Protein AF-A0A1F8X9F4-F1 (afdb_monomer_lite)

pLDDT: mean 73.17, std 15.0, range [42.0, 94.88]

Foldseek 3Di:
DDPVVLVVVLVPPPPDDDPCVVVNVVVLVVDVVSVVVSVVVVVVVVVVVPPDDDDDPPCPVVVVVVVVVVPCPPPPPPCPVVVVVPDDPVVVVVVVVVVVVVVVVVVVVVVVVVVVVVVVVVVVVVVCVVPVVPVVPPDDDDPPDPVNVVVVVVVVVPPD

Secondary structure (DSSP, 8-state):
--HHHHHHHHHT-SSSPPTTHHHHHHHHHH-HHHHHHHHHHHHHHHHHHHSPPPPPPTTHHHHHHHHHHHH-------THHHHHHTS-HHHHHHHHHHHHHHHHHHHHHHHHHHHHHHHHHHHHHHHHTTTGGGTT----PPTT-HHHHHHHHHHHTT--

Radius of gyration: 33.99 Å; chains: 1; bounding box: 53×86×62 Å

Sequence (160 aa):
MDCKRAKALIDEVSGHPVEEAGALEEHLGSCEGCARESKELHEMRAALKSALRYEAPAGFSSRVMEKVRLEKKPFREPGLFRWLWSMPAHLKVAEAAAAVLVVAIGVYSAGFLTDSLQDSANEQAEAGYIEIASLEEIETVPPGSLGDVYLSVKENGNEQ

Structure (mmCIF, N/CA/C/O backbone):
data_AF-A0A1F8X9F4-F1
#
_entry.id   AF-A0A1F8X9F4-F1
#
loop_
_atom_site.group_PDB
_atom_site.id
_atom_site.type_symbol
_atom_site.label_atom_id
_atom_site.label_alt_id
_atom_site.label_comp_id
_atom_site.label_asym_id
_atom_site.label_entity_id
_atom_site.label_seq_id
_atom_site.pdbx_PDB_ins_code
_atom_site.Cartn_x
_atom_site.Cartn_y
_atom_site.Cartn_z
_atom_site.occupancy
_atom_site.B_iso_or_equiv
_atom_site.auth_seq_id
_atom_site.auth_comp_id
_atom_site.auth_asym_id
_atom_site.auth_atom_id
_atom_site.pdbx_PDB_model_num
ATOM 1 N N . MET A 1 1 ? -2.758 4.622 19.854 1.00 81.31 1 MET A N 1
ATOM 2 C CA . MET A 1 1 ? -3.321 4.819 18.500 1.00 81.31 1 MET A CA 1
ATOM 3 C C . MET A 1 1 ? -4.581 5.672 18.595 1.00 81.31 1 MET A C 1
ATOM 5 O O . MET A 1 1 ? -5.287 5.555 19.589 1.00 81.31 1 MET A O 1
ATOM 9 N N . ASP A 1 2 ? -4.856 6.521 17.606 1.00 90.38 2 ASP A N 1
ATOM 10 C CA . ASP A 1 2 ? -6.106 7.277 17.484 1.00 90.38 2 ASP A CA 1
ATOM 11 C C . ASP A 1 2 ? -7.169 6.508 16.672 1.00 90.38 2 ASP A C 1
ATOM 13 O O . ASP A 1 2 ? -6.856 5.651 15.845 1.00 90.38 2 ASP A O 1
ATOM 17 N N . CYS A 1 3 ? -8.449 6.833 16.869 1.00 90.38 3 CYS A N 1
ATOM 18 C CA . CYS A 1 3 ? -9.551 6.090 16.247 1.00 90.38 3 CYS A CA 1
ATOM 19 C C . CYS A 1 3 ? -9.519 6.116 14.708 1.00 90.38 3 CYS A C 1
ATOM 21 O O . CYS A 1 3 ? -9.975 5.172 14.065 1.00 90.38 3 CYS A O 1
ATOM 23 N N . LYS A 1 4 ? -8.980 7.179 14.091 1.00 89.62 4 LYS A N 1
ATOM 24 C CA . LYS A 1 4 ? -8.888 7.272 12.625 1.00 89.62 4 LYS A CA 1
ATOM 25 C C . LYS A 1 4 ? -7.916 6.237 12.069 1.00 89.62 4 LYS A C 1
ATOM 27 O O . LYS A 1 4 ? -8.253 5.545 11.109 1.00 89.62 4 LYS A O 1
ATOM 32 N N . ARG A 1 5 ? -6.738 6.100 12.687 1.00 88.56 5 ARG A N 1
ATOM 33 C CA . ARG A 1 5 ? -5.756 5.081 12.308 1.00 88.56 5 ARG A CA 1
ATOM 34 C C . ARG A 1 5 ? -6.287 3.675 12.569 1.00 88.56 5 ARG A C 1
ATOM 36 O O . ARG A 1 5 ? -6.126 2.814 11.709 1.00 88.56 5 ARG A O 1
ATOM 43 N N . ALA A 1 6 ? -6.986 3.479 13.688 1.00 87.38 6 ALA A N 1
ATOM 44 C CA . ALA A 1 6 ? -7.629 2.211 14.032 1.00 87.38 6 ALA A CA 1
ATOM 45 C C . ALA A 1 6 ? -8.585 1.742 12.936 1.00 87.38 6 ALA A C 1
ATOM 47 O O . ALA A 1 6 ? -8.486 0.619 12.450 1.00 87.38 6 ALA A O 1
ATOM 48 N N . LYS A 1 7 ? -9.479 2.639 12.515 1.00 87.19 7 LYS A N 1
ATOM 49 C CA . LYS A 1 7 ? -10.473 2.366 11.482 1.00 87.19 7 LYS A CA 1
ATOM 50 C C . LYS A 1 7 ? -9.834 2.072 10.128 1.00 87.19 7 LYS A C 1
ATOM 52 O O . LYS A 1 7 ? -10.213 1.102 9.485 1.00 87.19 7 LYS A O 1
ATOM 57 N N . ALA A 1 8 ? -8.816 2.843 9.742 1.00 87.38 8 ALA A N 1
ATOM 58 C CA . ALA A 1 8 ? -8.065 2.578 8.517 1.00 87.38 8 ALA A CA 1
ATOM 59 C C . ALA A 1 8 ? -7.462 1.166 8.516 1.00 87.38 8 ALA A C 1
ATOM 61 O O . ALA A 1 8 ? -7.586 0.452 7.528 1.00 87.38 8 ALA A O 1
ATOM 62 N N . LEU A 1 9 ? -6.872 0.738 9.637 1.00 86.19 9 LEU A N 1
ATOM 63 C CA . LEU A 1 9 ? -6.325 -0.612 9.759 1.00 86.19 9 LEU A CA 1
ATOM 64 C C . LEU A 1 9 ? -7.405 -1.694 9.692 1.00 86.19 9 LEU A C 1
ATOM 66 O O . LEU A 1 9 ? -7.162 -2.727 9.080 1.00 86.19 9 LEU A O 1
ATOM 70 N N . ILE A 1 10 ? -8.576 -1.467 10.293 1.00 84.94 10 ILE A N 1
ATOM 71 C CA . ILE A 1 10 ? -9.719 -2.393 10.265 1.00 84.94 10 ILE A CA 1
ATOM 72 C C . ILE A 1 10 ? -10.255 -2.570 8.831 1.00 84.94 10 ILE A C 1
ATOM 74 O O . ILE A 1 10 ? -10.483 -3.704 8.399 1.00 84.94 10 ILE A O 1
ATOM 78 N N . ASP A 1 11 ? -10.403 -1.473 8.084 1.00 82.12 11 ASP A N 1
ATOM 79 C CA . ASP A 1 11 ? -10.878 -1.479 6.694 1.00 82.12 11 ASP A CA 1
ATOM 80 C C . ASP A 1 11 ? -9.845 -2.094 5.736 1.00 82.12 11 ASP A C 1
ATOM 82 O O . ASP A 1 11 ? -10.192 -2.820 4.800 1.00 82.12 11 ASP A O 1
ATOM 86 N N . GLU A 1 12 ? -8.560 -1.844 5.990 1.00 76.81 12 GLU A N 1
ATOM 87 C CA . GLU A 1 12 ? -7.443 -2.314 5.173 1.00 76.81 12 GLU A CA 1
ATOM 88 C C . GLU A 1 12 ? -7.091 -3.788 5.410 1.00 76.81 12 GLU A C 1
ATOM 90 O O . GLU A 1 12 ? -6.241 -4.316 4.697 1.00 76.81 12 GLU A O 1
ATOM 95 N N . VAL A 1 13 ? -7.739 -4.510 6.343 1.00 62.00 13 VAL A N 1
ATOM 96 C CA . VAL A 1 13 ? -7.464 -5.944 6.562 1.00 62.00 13 VAL A CA 1
ATOM 97 C C . VAL A 1 13 ? -7.917 -6.769 5.353 1.00 62.00 13 VAL A C 1
ATOM 99 O O . VAL A 1 13 ? -8.918 -7.482 5.383 1.00 62.00 13 VAL A O 1
ATOM 102 N N . SER A 1 14 ? -7.139 -6.747 4.280 1.00 52.81 14 SER A N 1
ATOM 103 C CA . SER A 1 14 ? -7.163 -7.636 3.134 1.00 52.81 14 SER A CA 1
ATOM 104 C C . SER A 1 14 ? -6.184 -8.782 3.395 1.00 52.81 14 SER A C 1
ATOM 106 O O . SER A 1 14 ? -5.204 -8.957 2.686 1.00 52.81 14 SER A O 1
ATOM 108 N N . GLY A 1 15 ? -6.396 -9.546 4.470 1.00 56.50 15 GLY A N 1
ATOM 109 C CA . GLY A 1 15 ? -5.720 -10.832 4.697 1.00 56.50 15 GLY A CA 1
ATOM 110 C C . GLY A 1 15 ? -4.191 -10.821 4.864 1.00 56.50 15 GLY A C 1
ATOM 111 O O . GLY A 1 15 ? -3.607 -11.904 4.881 1.00 56.50 15 GLY A O 1
ATOM 112 N N . HIS A 1 16 ? -3.547 -9.661 5.003 1.00 57.00 16 HIS A N 1
ATOM 113 C CA . HIS A 1 16 ? -2.111 -9.551 5.267 1.00 57.00 16 HIS A CA 1
ATOM 114 C C . HIS A 1 16 ? -1.837 -9.239 6.746 1.00 57.00 16 HIS A C 1
ATOM 116 O O . HIS A 1 16 ? -2.664 -8.592 7.393 1.00 57.00 16 HIS A O 1
ATOM 122 N N . PRO A 1 17 ? -0.705 -9.713 7.300 1.00 61.72 17 PRO A N 1
ATOM 123 C CA . PRO A 1 17 ? -0.286 -9.341 8.644 1.00 61.72 17 PRO A CA 1
ATOM 124 C C . PRO A 1 17 ? -0.034 -7.833 8.698 1.00 61.72 17 PRO A C 1
ATOM 126 O O . PRO A 1 17 ? 0.735 -7.295 7.904 1.00 61.72 17 PRO A O 1
ATOM 129 N N . VAL A 1 18 ? -0.714 -7.163 9.623 1.00 72.75 18 VAL A N 1
ATOM 130 C CA . VAL A 1 18 ? -0.584 -5.725 9.856 1.00 72.75 18 VAL A CA 1
ATOM 131 C C . VAL A 1 18 ? 0.617 -5.502 10.774 1.00 72.75 18 VAL A C 1
ATOM 133 O O . VAL A 1 18 ? 0.668 -6.082 11.857 1.00 72.75 18 VAL A O 1
ATOM 136 N N . GLU A 1 19 ? 1.575 -4.666 10.367 1.00 76.19 19 GLU A N 1
ATOM 137 C CA . GLU A 1 19 ? 2.769 -4.352 11.176 1.00 76.19 19 GLU A CA 1
ATOM 138 C C . GLU A 1 19 ? 2.407 -3.755 12.551 1.00 76.19 19 GLU A C 1
ATOM 140 O O . GLU A 1 19 ? 3.097 -3.983 13.540 1.00 76.19 19 GLU A O 1
ATOM 145 N N . GLU A 1 20 ? 1.273 -3.057 12.632 1.00 80.94 20 GLU A N 1
ATOM 146 C CA . GLU A 1 20 ? 0.745 -2.400 13.836 1.00 80.94 20 GLU A CA 1
ATOM 147 C C . GLU A 1 20 ? -0.317 -3.236 14.587 1.00 80.94 20 GLU A C 1
ATOM 149 O O . GLU A 1 20 ? -1.088 -2.689 15.377 1.00 80.94 20 GLU A O 1
ATOM 154 N N . ALA A 1 21 ? -0.386 -4.558 14.372 1.00 81.38 21 ALA A N 1
ATOM 155 C CA . ALA A 1 21 ? -1.438 -5.410 14.948 1.00 81.38 21 ALA A CA 1
ATOM 156 C C . ALA A 1 21 ? -1.573 -5.288 16.480 1.00 81.38 21 ALA A C 1
ATOM 158 O O . ALA A 1 21 ? -2.686 -5.175 16.986 1.00 81.38 21 ALA A O 1
ATOM 159 N N . GLY A 1 22 ? -0.457 -5.234 17.216 1.00 84.75 22 GLY A N 1
ATOM 160 C CA . GLY A 1 22 ? -0.492 -5.108 18.680 1.00 84.75 22 GLY A CA 1
ATOM 161 C C . GLY A 1 22 ? -1.081 -3.776 19.163 1.00 84.75 22 GLY A C 1
ATOM 162 O O . GLY A 1 22 ? -1.884 -3.754 20.092 1.00 84.75 22 GLY A O 1
ATOM 163 N N . ALA A 1 23 ? -0.748 -2.669 18.492 1.00 86.19 23 ALA A N 1
ATOM 164 C CA . ALA A 1 23 ? -1.292 -1.349 18.821 1.00 86.19 23 ALA A CA 1
ATOM 165 C C . ALA A 1 23 ? -2.788 -1.238 18.479 1.00 86.19 23 ALA A C 1
ATOM 167 O O . ALA A 1 23 ? -3.534 -0.519 19.151 1.00 86.19 23 ALA A O 1
ATOM 168 N N . LEU A 1 24 ? -3.235 -1.957 17.442 1.00 87.56 24 LEU A N 1
ATOM 169 C CA . LEU A 1 24 ? -4.649 -2.096 17.113 1.00 87.56 24 LEU A CA 1
ATOM 170 C C . LEU A 1 24 ? -5.392 -2.890 18.192 1.00 87.56 24 LEU A C 1
ATOM 172 O O . LEU A 1 24 ? -6.410 -2.410 18.678 1.00 87.56 24 LEU A O 1
ATOM 176 N N . GLU A 1 25 ? -4.881 -4.048 18.612 1.00 87.56 25 GLU A N 1
ATOM 177 C CA . GLU A 1 25 ? -5.498 -4.865 19.669 1.00 87.56 25 GLU A CA 1
ATOM 178 C C . GLU A 1 25 ? -5.628 -4.106 20.997 1.00 87.56 25 GLU A C 1
ATOM 180 O O . GLU A 1 25 ? -6.696 -4.118 21.612 1.00 87.56 25 GLU A O 1
ATOM 185 N N . GLU A 1 26 ? -4.590 -3.371 21.399 1.00 91.50 26 GLU A N 1
ATOM 186 C CA . GLU A 1 26 ? -4.627 -2.513 22.588 1.00 91.50 26 GLU A CA 1
ATOM 187 C C . GLU A 1 26 ? -5.712 -1.426 22.481 1.00 91.50 26 GLU A C 1
ATOM 189 O O . GLU A 1 26 ? -6.463 -1.164 23.427 1.00 91.50 26 GLU A O 1
ATOM 194 N N . HIS A 1 27 ? -5.855 -0.810 21.305 1.00 91.81 27 HIS A N 1
ATOM 195 C CA . HIS A 1 27 ? -6.895 0.190 21.084 1.00 91.81 27 HIS A CA 1
ATOM 196 C C . HIS A 1 27 ? -8.304 -0.413 21.069 1.00 91.81 27 HIS A C 1
ATOM 198 O O . HIS A 1 27 ? -9.229 0.184 21.612 1.00 91.81 27 HIS A O 1
ATOM 204 N N . LEU A 1 28 ? -8.488 -1.605 20.496 1.00 91.12 28 LEU A N 1
ATOM 205 C CA . LEU A 1 28 ? -9.770 -2.315 20.542 1.00 91.12 28 LEU A CA 1
ATOM 206 C C . LEU A 1 28 ? -10.161 -2.680 21.983 1.00 91.12 28 LEU A C 1
ATOM 208 O O . LEU A 1 28 ? -11.345 -2.689 22.303 1.00 91.12 28 LEU A O 1
ATOM 212 N N . GLY A 1 29 ? -9.187 -2.926 22.864 1.00 90.50 29 GLY A N 1
ATOM 213 C CA . GLY A 1 29 ? -9.434 -3.140 24.292 1.00 90.50 29 GLY A CA 1
ATOM 214 C C . GLY A 1 29 ? -9.867 -1.883 25.057 1.00 90.50 29 GLY A C 1
ATOM 215 O O . GLY A 1 29 ? -10.526 -1.999 26.087 1.00 90.50 29 GLY A O 1
ATOM 216 N N . SER A 1 30 ? -9.523 -0.690 24.561 1.00 91.69 30 SER A N 1
ATOM 217 C CA . SER A 1 30 ? -9.817 0.595 25.218 1.00 91.69 30 SER A CA 1
ATOM 218 C C . SER A 1 30 ? -10.959 1.390 24.571 1.00 91.69 30 SER A C 1
ATOM 220 O O . SER A 1 30 ? -11.556 2.237 25.233 1.00 91.69 30 SER A O 1
ATOM 222 N N . CYS A 1 31 ? -11.300 1.125 23.305 1.00 94.88 31 CYS A N 1
ATOM 223 C CA . CYS A 1 31 ? -12.348 1.830 22.567 1.00 94.88 31 CYS A CA 1
ATOM 224 C C . CYS A 1 31 ? -13.460 0.881 22.093 1.00 94.88 31 CYS A C 1
ATOM 226 O O . CYS A 1 31 ? -13.319 0.175 21.091 1.00 94.88 31 CYS A O 1
ATOM 228 N N . GLU A 1 32 ? -14.623 0.941 22.749 1.00 91.56 32 GLU A N 1
ATOM 229 C CA . GLU A 1 32 ? -15.786 0.103 22.412 1.00 91.56 32 GLU A CA 1
ATOM 230 C C . GLU A 1 32 ? -16.321 0.332 20.987 1.00 91.56 32 GLU A C 1
ATOM 232 O O . GLU A 1 32 ? -16.793 -0.603 20.337 1.00 91.56 32 GLU A O 1
ATOM 237 N N . GLY A 1 33 ? -16.233 1.564 20.471 1.00 92.00 33 GLY A N 1
ATOM 238 C CA . GLY A 1 33 ? -16.696 1.901 19.122 1.00 92.00 33 GLY A CA 1
ATOM 239 C C . GLY A 1 33 ? -15.916 1.157 18.037 1.00 92.00 33 GLY A C 1
ATOM 240 O O . GLY A 1 33 ? -16.518 0.510 17.179 1.00 92.00 33 GLY A O 1
ATOM 241 N N . CYS A 1 34 ? -14.583 1.189 18.126 1.00 91.62 34 CYS A N 1
ATOM 242 C CA . CYS A 1 34 ? -13.703 0.473 17.202 1.00 91.62 34 CYS A CA 1
ATOM 243 C C . CYS A 1 34 ? -13.806 -1.050 17.392 1.00 91.62 34 CYS A C 1
ATOM 245 O O . CYS A 1 34 ? -13.787 -1.795 16.412 1.00 91.62 34 CYS A O 1
ATOM 247 N N . ALA A 1 35 ? -13.977 -1.521 18.635 1.00 91.00 35 ALA A N 1
ATOM 248 C CA . ALA A 1 35 ? -14.186 -2.938 18.939 1.00 91.00 35 ALA A CA 1
ATOM 249 C C . ALA A 1 35 ? -15.437 -3.503 18.255 1.00 91.00 35 ALA A C 1
ATOM 251 O O . ALA A 1 35 ? -15.390 -4.576 17.649 1.00 91.00 35 ALA A O 1
ATOM 252 N N . ARG A 1 36 ? -16.552 -2.766 18.314 1.00 93.00 36 ARG A N 1
ATOM 253 C CA . ARG A 1 36 ? -17.809 -3.167 17.677 1.00 93.00 36 ARG A CA 1
ATOM 254 C C . ARG A 1 36 ? -17.684 -3.234 16.156 1.00 93.00 36 ARG A C 1
ATOM 256 O O . ARG A 1 36 ? -18.100 -4.228 15.573 1.00 93.00 36 ARG A O 1
ATOM 263 N N . GLU A 1 37 ? -17.094 -2.213 15.538 1.00 90.12 37 GLU A N 1
ATOM 264 C CA . GLU A 1 37 ? -16.900 -2.152 14.081 1.00 90.12 37 GLU A CA 1
ATOM 265 C C . GLU A 1 37 ? -16.008 -3.299 13.577 1.00 90.12 37 GLU A C 1
ATOM 267 O O . GLU A 1 37 ? -16.363 -4.008 12.635 1.00 90.12 37 GLU A O 1
ATOM 272 N N . SER A 1 38 ? -14.896 -3.559 14.273 1.00 89.50 38 SER A N 1
ATOM 273 C CA . SER A 1 38 ? -14.016 -4.699 13.989 1.00 89.50 38 SER A CA 1
ATOM 274 C C . SER A 1 38 ? -14.761 -6.038 14.069 1.00 89.50 38 SER A C 1
ATOM 276 O O . SER A 1 38 ? -14.626 -6.896 13.191 1.00 89.50 38 SER A O 1
ATOM 278 N N . LYS A 1 39 ? -15.602 -6.213 15.097 1.00 90.69 39 LYS A N 1
ATOM 279 C CA . LYS A 1 39 ? -16.385 -7.436 15.294 1.00 90.69 39 LYS A CA 1
ATOM 280 C C . LYS A 1 39 ? -17.421 -7.648 14.190 1.00 90.69 39 LYS A C 1
ATOM 282 O O . LYS A 1 39 ? -17.501 -8.752 13.658 1.00 90.69 39 LYS A O 1
ATOM 287 N N . GLU A 1 40 ? -18.166 -6.610 13.819 1.00 90.88 40 GLU A N 1
ATOM 288 C CA . GLU A 1 40 ? -19.170 -6.668 12.749 1.00 90.88 40 GLU A CA 1
ATOM 289 C C . GLU A 1 40 ? -18.538 -7.089 11.413 1.00 90.88 40 GLU A C 1
ATOM 291 O O . GLU A 1 40 ? -19.000 -8.027 10.760 1.00 90.88 40 GLU A O 1
ATOM 296 N N . LEU A 1 41 ? -17.401 -6.485 11.054 1.00 88.62 41 LEU A N 1
ATOM 297 C CA . LEU A 1 41 ? -16.650 -6.871 9.859 1.00 88.62 41 LEU A CA 1
ATOM 298 C C . LEU A 1 41 ? -16.132 -8.312 9.932 1.00 88.62 41 LEU A C 1
ATOM 300 O O . LEU A 1 41 ? -16.129 -9.031 8.924 1.00 88.62 41 LEU A O 1
ATOM 304 N N . HIS A 1 42 ? -15.707 -8.766 11.113 1.00 87.00 42 HIS A N 1
ATOM 305 C CA . HIS A 1 42 ? -15.268 -10.144 11.304 1.00 87.00 42 HIS A CA 1
ATOM 306 C C . HIS A 1 42 ? -16.417 -11.146 11.127 1.00 87.00 42 HIS A C 1
ATOM 308 O O . HIS A 1 42 ? -16.239 -12.167 10.457 1.00 87.00 42 HIS A O 1
ATOM 314 N N . GLU A 1 43 ? -17.602 -10.836 11.653 1.00 89.25 43 GLU A N 1
ATOM 315 C CA . GLU A 1 43 ? -18.817 -11.642 11.498 1.00 89.25 43 GLU A CA 1
ATOM 316 C C . GLU A 1 43 ? -19.260 -11.718 10.030 1.00 89.25 43 GLU A C 1
ATOM 318 O O . GLU A 1 43 ? -19.496 -12.815 9.513 1.00 89.25 43 GLU A O 1
ATOM 323 N N . MET A 1 44 ? -19.268 -10.591 9.310 1.00 87.88 44 MET A N 1
ATOM 324 C CA . MET A 1 44 ? -19.550 -10.563 7.869 1.00 87.88 44 MET A CA 1
ATOM 325 C C . MET A 1 44 ? -18.556 -11.425 7.079 1.00 87.88 44 MET A C 1
ATOM 327 O O . MET A 1 44 ? -18.944 -12.228 6.225 1.00 87.88 44 MET A O 1
ATOM 331 N N . ARG A 1 45 ? -17.257 -11.312 7.383 1.00 85.50 45 ARG A N 1
ATOM 332 C CA . ARG A 1 45 ? -16.210 -12.130 6.754 1.00 85.50 45 ARG A CA 1
ATOM 333 C C . ARG A 1 45 ? -16.374 -13.616 7.074 1.00 85.50 45 ARG A C 1
ATOM 335 O O . ARG A 1 45 ? -16.122 -14.449 6.201 1.00 85.50 45 ARG A O 1
ATOM 342 N N . ALA A 1 46 ? -16.778 -13.963 8.293 1.00 85.19 46 ALA A N 1
ATOM 343 C CA . ALA A 1 46 ? -17.051 -15.342 8.683 1.00 85.19 46 ALA A CA 1
ATOM 344 C C . ALA A 1 46 ? -18.245 -15.920 7.907 1.00 85.19 46 ALA A C 1
ATOM 346 O O . ALA A 1 46 ? -18.138 -17.031 7.385 1.00 85.19 46 ALA A O 1
ATOM 347 N N . ALA A 1 47 ? -19.323 -15.145 7.744 1.00 86.56 47 ALA A N 1
ATOM 348 C CA . ALA A 1 47 ? -20.486 -15.522 6.939 1.00 86.56 47 ALA A CA 1
ATOM 349 C C . ALA A 1 47 ? -20.135 -15.722 5.451 1.00 86.56 47 ALA A C 1
ATOM 351 O O . ALA A 1 47 ? -20.596 -16.663 4.812 1.00 86.56 47 ALA A O 1
ATOM 352 N N . LEU A 1 48 ? -19.253 -14.886 4.897 1.00 85.06 48 LEU A N 1
ATOM 353 C CA . LEU A 1 48 ? -18.723 -15.073 3.541 1.00 85.06 48 LEU A CA 1
ATOM 354 C C . LEU A 1 48 ? -17.836 -16.321 3.432 1.00 85.06 48 LEU A C 1
ATOM 356 O O . LEU A 1 48 ? -17.861 -17.016 2.419 1.00 85.06 48 LEU A O 1
ATOM 360 N N . LYS A 1 49 ? -17.053 -16.638 4.470 1.00 82.31 49 LYS A N 1
ATOM 361 C CA . LYS A 1 49 ? -16.200 -17.837 4.501 1.00 82.31 49 LYS A CA 1
ATOM 362 C C . LYS A 1 49 ? -16.995 -19.139 4.571 1.00 82.31 49 LYS A C 1
ATOM 364 O O . LYS A 1 49 ? -16.480 -20.150 4.086 1.00 82.31 49 LYS A O 1
ATOM 369 N N . SER A 1 50 ? -18.170 -19.118 5.203 1.00 77.81 50 SER A N 1
ATOM 370 C CA . SER A 1 50 ? -19.084 -20.261 5.302 1.00 77.81 50 SER A CA 1
ATOM 371 C C . SER A 1 50 ? -19.980 -20.426 4.071 1.00 77.81 50 SER A C 1
ATOM 373 O O . SER A 1 50 ? -20.640 -21.457 3.941 1.00 77.81 50 SER A O 1
ATOM 375 N N . ALA A 1 51 ? -19.976 -19.459 3.147 1.00 79.81 51 ALA A N 1
ATOM 376 C CA . ALA A 1 51 ? -20.651 -19.587 1.863 1.00 79.81 51 ALA A CA 1
ATOM 377 C C . ALA A 1 51 ? -20.074 -20.749 1.032 1.00 79.81 51 ALA A C 1
ATOM 379 O O . ALA A 1 51 ? -18.904 -21.126 1.166 1.00 79.81 51 ALA A O 1
ATOM 380 N N . LEU A 1 52 ? -20.914 -21.314 0.156 1.00 73.38 52 LEU A N 1
ATOM 381 C CA . LEU A 1 52 ? -20.562 -22.447 -0.699 1.00 73.38 52 LEU A CA 1
ATOM 382 C C . LEU A 1 52 ? -19.294 -22.130 -1.506 1.00 73.38 52 LEU A C 1
ATOM 384 O O . LEU A 1 52 ? -19.278 -21.215 -2.332 1.00 73.38 52 LEU A O 1
ATOM 388 N N . ARG A 1 53 ? -18.226 -22.898 -1.280 1.00 76.62 53 ARG A N 1
ATOM 389 C CA . ARG A 1 53 ? -17.028 -22.826 -2.117 1.00 76.62 53 ARG A CA 1
ATOM 390 C C . ARG A 1 53 ? -17.253 -23.677 -3.354 1.00 76.62 53 ARG A C 1
ATOM 392 O O . ARG A 1 53 ? -17.553 -24.861 -3.243 1.00 76.62 53 ARG A O 1
ATOM 399 N N . TYR A 1 54 ? -17.091 -23.067 -4.518 1.00 81.00 54 TYR A N 1
ATOM 400 C CA . TYR A 1 54 ? -17.093 -23.786 -5.783 1.00 81.00 54 TYR A CA 1
ATOM 401 C C . TYR A 1 54 ? -15.679 -24.265 -6.094 1.00 81.00 54 TYR A C 1
ATOM 403 O O . TYR A 1 54 ? -14.724 -23.488 -6.015 1.00 81.00 54 TYR A O 1
ATOM 411 N N . GLU A 1 55 ? -15.552 -25.540 -6.455 1.00 82.38 55 GLU A N 1
ATOM 412 C CA . GLU A 1 55 ? -14.303 -26.082 -6.981 1.00 82.38 55 GLU A CA 1
ATOM 413 C C . GLU A 1 55 ? -13.944 -25.313 -8.260 1.00 82.38 55 GLU A C 1
ATOM 415 O O . GLU A 1 55 ? -14.771 -25.158 -9.167 1.00 82.38 55 GLU A O 1
ATOM 420 N N . ALA A 1 56 ? -12.715 -24.805 -8.344 1.00 85.00 56 ALA A N 1
ATOM 421 C CA . ALA A 1 56 ? -12.262 -24.164 -9.568 1.00 85.00 56 ALA A CA 1
ATOM 422 C C . ALA A 1 56 ? -12.204 -25.212 -10.698 1.00 85.00 56 ALA A C 1
ATOM 424 O O . ALA A 1 56 ? -11.707 -26.318 -10.474 1.00 85.00 56 ALA A O 1
ATOM 425 N N . PRO A 1 57 ? -12.652 -24.887 -11.927 1.00 87.62 57 PRO A N 1
ATOM 426 C CA . PRO A 1 57 ? -12.530 -25.804 -13.053 1.00 87.62 57 PRO A CA 1
ATOM 427 C C . PRO A 1 57 ? -11.077 -26.243 -13.264 1.00 87.62 57 PRO A C 1
ATOM 429 O O . PRO A 1 57 ? -10.149 -25.439 -13.112 1.00 87.62 57 PRO A O 1
ATOM 432 N N . ALA A 1 58 ? -10.876 -27.494 -13.684 1.00 89.00 58 ALA A N 1
ATOM 433 C CA . ALA A 1 58 ? -9.546 -28.025 -13.967 1.00 89.00 58 ALA A CA 1
ATOM 434 C C . ALA A 1 58 ? -8.752 -27.086 -14.903 1.00 89.00 58 ALA A C 1
ATOM 436 O O . ALA A 1 58 ? -9.275 -26.558 -15.890 1.00 89.00 58 ALA A O 1
ATOM 437 N N . GLY A 1 59 ? -7.489 -26.823 -14.557 1.00 89.38 59 GLY A N 1
ATOM 438 C CA . GLY A 1 59 ? -6.605 -25.939 -15.326 1.00 89.38 59 GLY A CA 1
ATOM 439 C C . GLY A 1 59 ? -6.942 -24.442 -15.256 1.00 89.38 59 GLY A C 1
ATOM 440 O O . GLY A 1 59 ? -6.382 -23.659 -16.023 1.00 89.38 59 GLY A O 1
ATOM 441 N N . PHE A 1 60 ? -7.846 -23.998 -14.372 1.00 90.62 60 PHE A N 1
ATOM 442 C CA . PHE A 1 60 ? -8.119 -22.569 -14.162 1.00 90.62 60 PHE A CA 1
ATOM 443 C C . PHE A 1 60 ? -6.857 -21.791 -13.766 1.00 90.62 60 PHE A C 1
ATOM 445 O O . PHE A 1 60 ? -6.517 -20.809 -14.423 1.00 90.62 60 PHE A O 1
ATOM 452 N N . SER A 1 61 ? -6.122 -22.266 -12.756 1.00 90.75 61 SER A N 1
ATOM 453 C CA . SER A 1 61 ? -4.884 -21.628 -12.291 1.00 90.75 61 SER A CA 1
ATOM 454 C C . SER A 1 61 ? -3.838 -21.532 -13.402 1.00 90.75 61 SER A C 1
ATOM 456 O O . SER A 1 61 ? -3.261 -20.469 -13.606 1.00 90.75 61 SER A O 1
ATOM 458 N N . SER A 1 62 ? -3.649 -22.602 -14.177 1.00 91.81 62 SER A N 1
ATOM 459 C CA . SER A 1 62 ? -2.726 -22.627 -15.316 1.00 91.81 62 SER A CA 1
ATOM 460 C C . SER A 1 62 ? -3.078 -21.566 -16.361 1.00 91.81 62 SER A C 1
ATOM 462 O O . SER A 1 62 ? -2.209 -20.787 -16.744 1.00 91.81 62 SER A O 1
ATOM 464 N N . ARG A 1 63 ? -4.356 -21.469 -16.757 1.00 90.50 63 ARG A N 1
ATOM 465 C CA . ARG A 1 63 ? -4.831 -20.472 -17.736 1.00 90.50 63 ARG A CA 1
ATOM 466 C C . ARG A 1 63 ? -4.684 -19.034 -17.234 1.00 90.50 63 ARG A C 1
ATOM 468 O O . ARG A 1 63 ? -4.323 -18.149 -18.005 1.00 90.50 63 ARG A O 1
ATOM 475 N N . VAL A 1 64 ? -4.955 -18.789 -15.951 1.00 93.75 64 VAL A N 1
ATOM 476 C CA . VAL A 1 64 ? -4.763 -17.465 -15.334 1.00 93.75 64 VAL A CA 1
ATOM 477 C C . VAL A 1 64 ? -3.282 -17.097 -15.319 1.00 93.75 64 VAL A C 1
ATOM 479 O O . VAL A 1 64 ? -2.916 -16.010 -15.758 1.00 93.75 64 VAL A O 1
ATOM 482 N N . MET A 1 65 ? -2.416 -18.007 -14.873 1.00 92.19 65 MET A N 1
ATOM 483 C CA . MET A 1 65 ? -0.975 -17.755 -14.797 1.00 92.19 65 MET A CA 1
ATOM 484 C C . MET A 1 65 ? -0.338 -17.553 -16.173 1.00 92.19 65 MET A C 1
ATOM 486 O O . MET A 1 65 ? 0.580 -16.744 -16.309 1.00 92.19 65 MET A O 1
ATOM 490 N N . GLU A 1 66 ? -0.837 -18.243 -17.197 1.00 91.81 66 GLU A N 1
ATOM 491 C CA . GLU A 1 66 ? -0.437 -18.021 -18.584 1.00 91.81 66 GLU A CA 1
ATOM 492 C C . GLU A 1 66 ? -0.791 -16.602 -19.045 1.00 91.81 66 GLU A C 1
ATOM 494 O O . GLU A 1 66 ? 0.091 -15.876 -19.503 1.00 91.81 66 GLU A O 1
ATOM 499 N N . LYS A 1 67 ? -2.035 -16.151 -18.828 1.00 87.94 67 LYS A N 1
ATOM 500 C CA . LYS A 1 67 ? -2.444 -14.773 -19.147 1.00 87.94 67 LYS A CA 1
ATOM 501 C C . LYS A 1 67 ? -1.638 -13.727 -18.385 1.00 87.94 67 LYS A C 1
ATOM 503 O O . LYS A 1 67 ? -1.148 -12.785 -18.995 1.00 87.94 67 LYS A O 1
ATOM 508 N N . VAL A 1 68 ? -1.417 -13.922 -17.084 1.00 88.81 68 VAL A N 1
ATOM 509 C CA . VAL A 1 68 ? -0.581 -13.021 -16.273 1.00 88.81 68 VAL A CA 1
ATOM 510 C C . VAL A 1 68 ? 0.835 -12.934 -16.838 1.00 88.81 68 VAL A C 1
ATOM 512 O O . VAL A 1 68 ? 1.419 -11.857 -16.873 1.00 88.81 68 VAL A O 1
ATOM 515 N N . ARG A 1 69 ? 1.414 -14.048 -17.300 1.00 84.88 69 ARG A N 1
ATOM 516 C CA . ARG A 1 69 ? 2.749 -14.042 -17.910 1.00 84.88 69 ARG A CA 1
ATOM 517 C C . ARG A 1 69 ? 2.768 -13.302 -19.250 1.00 84.88 69 ARG A C 1
ATOM 519 O O . ARG A 1 69 ? 3.743 -12.609 -19.516 1.00 84.88 69 ARG A O 1
ATOM 526 N N . LEU A 1 70 ? 1.720 -13.434 -20.062 1.00 81.69 70 LEU A N 1
ATOM 527 C CA . LEU A 1 70 ? 1.583 -12.713 -21.333 1.00 81.69 70 LEU A CA 1
ATOM 528 C C . LEU A 1 70 ? 1.363 -11.204 -21.124 1.00 81.69 70 LEU A C 1
ATOM 530 O O . LEU A 1 70 ? 1.886 -10.394 -21.885 1.00 81.69 70 LEU A O 1
ATOM 534 N N . GLU A 1 71 ? 0.628 -10.822 -20.078 1.00 78.31 71 GLU A N 1
ATOM 535 C CA . GLU A 1 71 ? 0.310 -9.427 -19.748 1.00 78.31 71 GLU A CA 1
ATOM 536 C C . GLU A 1 71 ? 1.353 -8.738 -18.869 1.00 78.31 71 GLU A C 1
ATOM 538 O O . GLU A 1 71 ? 1.377 -7.506 -18.809 1.00 78.31 71 GLU A O 1
ATOM 543 N N . LYS A 1 72 ? 2.259 -9.496 -18.235 1.00 67.12 72 LYS A N 1
ATOM 544 C CA . LYS A 1 72 ? 3.492 -8.969 -17.642 1.00 67.12 72 LYS A CA 1
ATOM 545 C C . LYS A 1 72 ? 4.369 -8.405 -18.757 1.00 67.12 72 LYS A C 1
ATOM 547 O O . LYS A 1 72 ? 5.388 -8.978 -19.138 1.00 67.12 72 LYS A O 1
ATOM 552 N N . LYS A 1 73 ? 4.008 -7.218 -19.249 1.00 60.34 73 LYS A N 1
ATOM 553 C CA . LYS A 1 73 ? 4.977 -6.296 -19.823 1.00 60.34 73 LYS A CA 1
ATOM 554 C C . LYS A 1 73 ? 6.063 -6.171 -18.759 1.00 60.34 73 LYS A C 1
ATOM 556 O O . LYS A 1 73 ? 5.731 -5.805 -17.628 1.00 60.34 73 LYS A O 1
ATOM 561 N N . PRO A 1 74 ? 7.329 -6.515 -19.057 1.00 58.03 74 PRO A N 1
ATOM 562 C CA . PRO A 1 74 ? 8.396 -6.178 -18.137 1.00 58.03 74 PRO A CA 1
ATOM 563 C C . PRO A 1 74 ? 8.242 -4.688 -17.863 1.00 58.03 74 PRO A C 1
ATOM 565 O O . PRO A 1 74 ? 8.056 -3.915 -18.810 1.00 58.03 74 PRO A O 1
ATOM 568 N N . PHE A 1 75 ? 8.247 -4.310 -16.587 1.00 50.75 75 PHE A N 1
ATOM 569 C CA . PHE A 1 75 ? 8.411 -2.927 -16.174 1.00 50.75 75 PHE A CA 1
ATOM 570 C C . PHE A 1 75 ? 9.774 -2.497 -16.723 1.00 50.75 75 PHE A C 1
ATOM 572 O O . PHE A 1 75 ? 10.815 -2.674 -16.099 1.00 50.75 75 PHE A O 1
ATOM 579 N N . ARG A 1 76 ? 9.792 -2.105 -17.999 1.00 55.66 76 ARG A N 1
ATOM 580 C CA . ARG A 1 76 ? 10.944 -1.514 -18.649 1.00 55.66 76 ARG A CA 1
ATOM 581 C C . ARG A 1 76 ? 11.006 -0.142 -18.030 1.00 55.66 76 ARG A C 1
ATOM 583 O O . ARG A 1 76 ? 10.247 0.739 -18.428 1.00 55.66 76 ARG A O 1
ATOM 590 N N . GLU A 1 77 ? 11.864 -0.007 -17.028 1.00 58.94 77 GLU A N 1
ATOM 591 C CA . GLU A 1 77 ? 12.293 1.298 -16.555 1.00 58.94 77 GLU A CA 1
ATOM 592 C C . GLU A 1 77 ? 12.589 2.164 -17.790 1.00 58.94 77 GLU A C 1
ATOM 594 O O . GLU A 1 77 ? 13.233 1.680 -18.737 1.00 58.94 77 GLU A O 1
ATOM 599 N N . PRO A 1 78 ? 12.034 3.386 -17.860 1.00 51.53 78 PRO A N 1
ATOM 600 C CA . PRO A 1 78 ? 12.151 4.217 -19.044 1.00 51.53 78 PRO A CA 1
ATOM 601 C C . PRO A 1 78 ? 13.636 4.392 -19.356 1.00 51.53 78 PRO A C 1
ATOM 603 O O . PRO A 1 78 ? 14.431 4.765 -18.496 1.00 51.53 78 PRO A O 1
ATOM 606 N N . GLY A 1 79 ? 14.011 4.058 -20.594 1.00 55.78 79 GLY A N 1
ATOM 607 C CA . GLY A 1 79 ? 15.385 3.875 -21.069 1.00 55.78 79 GLY A CA 1
ATOM 608 C C . GLY A 1 79 ? 16.280 5.118 -21.074 1.00 55.78 79 GLY A C 1
ATOM 609 O O . GLY A 1 79 ? 17.231 5.152 -21.845 1.00 55.78 79 GLY A O 1
ATOM 610 N N . LEU A 1 80 ? 16.013 6.113 -20.230 1.00 61.12 80 LEU A N 1
ATOM 611 C CA . LEU A 1 80 ? 16.858 7.283 -20.007 1.00 61.12 80 LEU A CA 1
ATOM 612 C C . LEU A 1 80 ? 18.227 6.873 -19.453 1.00 61.12 80 LEU A C 1
ATOM 614 O O . LEU A 1 80 ? 19.249 7.257 -20.013 1.00 61.12 80 LEU A O 1
ATOM 618 N N . PHE A 1 81 ? 18.268 6.007 -18.436 1.00 59.72 81 PHE A N 1
ATOM 619 C CA . PHE A 1 81 ? 19.529 5.577 -17.812 1.00 59.72 81 PHE A CA 1
ATOM 620 C C . PHE A 1 81 ? 20.409 4.743 -18.756 1.00 59.72 81 PHE A C 1
ATOM 622 O O . PHE A 1 81 ? 21.626 4.919 -18.823 1.00 59.72 81 PHE A O 1
ATOM 629 N N . ARG A 1 82 ? 19.785 3.865 -19.551 1.00 62.84 82 ARG A N 1
ATOM 630 C CA . ARG A 1 82 ? 20.483 3.050 -20.557 1.00 62.84 82 ARG A CA 1
ATOM 631 C C . ARG A 1 82 ? 20.963 3.885 -21.750 1.00 62.84 82 ARG A C 1
ATOM 633 O O . ARG A 1 82 ? 22.012 3.578 -22.313 1.00 62.84 82 ARG A O 1
ATOM 640 N N . TRP A 1 83 ? 20.224 4.929 -22.122 1.00 60.38 83 TRP A N 1
ATOM 641 C CA . TRP A 1 83 ? 20.622 5.869 -23.170 1.00 60.38 83 TRP A CA 1
ATOM 642 C C . TRP A 1 83 ? 21.805 6.741 -22.727 1.00 60.38 83 TRP A C 1
ATOM 644 O O . TRP A 1 83 ? 22.795 6.823 -23.449 1.00 60.38 83 TRP A O 1
ATOM 654 N N . LEU A 1 84 ? 21.780 7.272 -21.500 1.00 60.22 84 LEU A N 1
ATOM 655 C CA . LEU A 1 84 ? 22.865 8.094 -20.946 1.00 60.22 84 LEU A CA 1
ATOM 656 C C . LEU A 1 84 ? 24.182 7.310 -20.779 1.00 60.22 84 LEU A C 1
ATOM 658 O O . LEU A 1 84 ? 25.279 7.835 -20.991 1.00 60.22 84 LEU A O 1
ATOM 662 N N . TRP A 1 85 ? 24.089 6.016 -20.454 1.00 60.50 85 TRP A N 1
ATOM 663 C CA . TRP A 1 85 ? 25.265 5.149 -20.344 1.00 60.50 85 TRP A CA 1
ATOM 664 C C . TRP A 1 85 ? 25.910 4.833 -21.703 1.00 60.50 85 TRP A C 1
ATOM 666 O O . TRP A 1 85 ? 27.127 4.674 -21.778 1.00 60.50 85 TRP A O 1
ATOM 676 N N . SER A 1 86 ? 25.122 4.811 -22.783 1.00 63.12 86 SER A N 1
ATOM 677 C CA . SER A 1 86 ? 25.584 4.479 -24.137 1.00 63.12 86 SER A CA 1
ATOM 678 C C . SER A 1 86 ? 26.063 5.689 -24.955 1.00 63.12 86 SER A C 1
ATOM 680 O O . SER A 1 86 ? 26.447 5.517 -26.113 1.00 63.12 86 SER A O 1
ATOM 682 N N . MET A 1 87 ? 26.049 6.899 -24.382 1.00 57.19 87 MET A N 1
ATOM 683 C CA . MET A 1 87 ? 26.513 8.112 -25.062 1.00 57.19 87 MET A CA 1
ATOM 684 C C . MET A 1 87 ? 28.052 8.213 -25.055 1.00 57.19 87 MET A C 1
ATOM 686 O O . MET A 1 87 ? 28.681 8.017 -24.004 1.00 57.19 87 MET A O 1
ATOM 690 N N . PRO A 1 88 ? 28.674 8.528 -26.208 1.00 64.31 88 PRO A N 1
ATOM 691 C CA . PRO A 1 88 ? 30.123 8.630 -26.343 1.00 64.31 88 PRO A CA 1
ATOM 692 C C . PRO A 1 88 ? 30.699 9.772 -25.488 1.00 64.31 88 PRO A C 1
ATOM 694 O O . PRO A 1 88 ? 30.071 10.811 -25.295 1.00 64.31 88 PRO A O 1
ATOM 697 N N . ALA A 1 89 ? 31.918 9.576 -24.973 1.00 61.62 89 ALA A N 1
ATOM 698 C CA . ALA A 1 89 ? 32.520 10.395 -23.912 1.00 61.62 89 ALA A CA 1
ATOM 699 C C . ALA A 1 89 ? 32.587 11.911 -24.200 1.00 61.62 89 ALA A C 1
ATOM 701 O O . ALA A 1 89 ? 32.549 12.706 -23.268 1.00 61.62 89 ALA A O 1
ATOM 702 N N . HIS A 1 90 ? 32.625 12.326 -25.469 1.00 62.88 90 HIS A N 1
ATOM 703 C CA . HIS A 1 90 ? 32.663 13.741 -25.852 1.00 62.88 90 HIS A CA 1
ATOM 704 C C . HIS A 1 90 ? 31.346 14.489 -25.572 1.00 62.88 90 HIS A C 1
ATOM 706 O O . HIS A 1 90 ? 31.380 15.683 -25.288 1.00 62.88 90 HIS A O 1
ATOM 712 N N . LEU A 1 91 ? 30.195 13.802 -25.576 1.00 60.59 91 LEU A N 1
ATOM 713 C CA . LEU A 1 91 ? 28.899 14.408 -25.236 1.00 60.59 91 LEU A CA 1
ATOM 714 C C . LEU A 1 91 ? 28.734 14.609 -23.721 1.00 60.59 91 LEU A C 1
ATOM 716 O O . LEU A 1 91 ? 28.109 15.576 -23.300 1.00 60.59 91 LEU A O 1
ATOM 720 N N . LYS A 1 92 ? 29.380 13.768 -22.901 1.00 58.06 92 LYS A N 1
ATOM 721 C CA . LYS A 1 92 ? 29.406 13.912 -21.432 1.00 58.06 92 LYS A CA 1
ATOM 722 C C . LYS A 1 92 ? 30.188 15.150 -20.976 1.00 58.06 92 LYS A C 1
ATOM 724 O O . LYS A 1 92 ? 29.831 15.773 -19.982 1.00 58.06 92 LYS A O 1
ATOM 729 N N . VAL A 1 93 ? 31.231 15.534 -21.717 1.00 64.00 93 VAL A N 1
ATOM 730 C CA . VAL A 1 93 ? 32.016 16.751 -21.431 1.00 64.00 93 VAL A CA 1
ATOM 731 C C . VAL A 1 93 ? 31.217 18.016 -21.761 1.00 64.00 93 VAL A C 1
ATOM 733 O O . VAL A 1 93 ? 31.266 18.985 -21.005 1.00 64.00 93 VAL A O 1
ATOM 736 N N . ALA A 1 94 ? 30.439 17.999 -22.848 1.00 64.69 94 ALA A N 1
ATOM 737 C CA . ALA A 1 94 ? 29.579 19.121 -23.224 1.00 64.69 94 ALA A CA 1
ATOM 738 C C . ALA A 1 94 ? 28.448 19.359 -22.205 1.00 64.69 94 ALA A C 1
ATOM 740 O O . ALA A 1 94 ? 28.151 20.504 -21.872 1.00 64.69 94 ALA A O 1
ATOM 741 N N . GLU A 1 95 ? 27.862 18.289 -21.663 1.00 64.19 95 GLU A N 1
ATOM 742 C CA . GLU A 1 95 ? 26.834 18.367 -20.619 1.00 64.19 95 GLU A CA 1
ATOM 743 C C . GLU A 1 95 ? 27.385 18.950 -19.310 1.00 64.19 95 GLU A C 1
ATOM 745 O O . GLU A 1 95 ? 26.790 19.863 -18.736 1.00 64.19 95 GLU A O 1
ATOM 750 N N . ALA A 1 96 ? 28.567 18.496 -18.877 1.00 68.81 96 ALA A N 1
ATOM 751 C CA . ALA A 1 96 ? 29.227 19.037 -17.692 1.00 68.81 96 ALA A CA 1
ATOM 752 C C . ALA A 1 96 ? 29.546 20.536 -17.844 1.00 68.81 96 ALA A C 1
ATOM 754 O O . ALA A 1 96 ? 29.316 21.314 -16.920 1.00 68.81 96 ALA A O 1
ATOM 755 N N . ALA A 1 97 ? 30.016 20.962 -19.021 1.00 77.44 97 ALA A N 1
ATOM 756 C CA . ALA A 1 97 ? 30.277 22.373 -19.300 1.00 77.44 97 ALA A CA 1
ATOM 757 C C . ALA A 1 97 ? 28.990 23.218 -19.285 1.00 77.44 97 ALA A C 1
ATOM 759 O O . ALA A 1 97 ? 28.982 24.312 -18.723 1.00 77.44 97 ALA A O 1
ATOM 760 N N . ALA A 1 98 ? 27.890 22.706 -19.846 1.00 81.06 98 ALA A N 1
ATOM 761 C CA . ALA A 1 98 ? 26.600 23.392 -19.832 1.00 81.06 98 ALA A CA 1
ATOM 762 C C . ALA A 1 98 ? 26.039 23.544 -18.408 1.00 81.06 98 ALA A C 1
ATOM 764 O O . ALA A 1 98 ? 25.581 24.627 -18.046 1.00 81.06 98 ALA A O 1
ATOM 765 N N . ALA A 1 99 ? 26.129 22.502 -17.576 1.00 83.06 99 ALA A N 1
ATOM 766 C CA . ALA A 1 99 ? 25.703 22.566 -16.179 1.00 83.06 99 ALA A CA 1
ATOM 767 C C . ALA A 1 99 ? 26.518 23.599 -15.381 1.00 83.06 99 ALA A C 1
ATOM 769 O O . ALA A 1 99 ? 25.945 24.412 -14.656 1.00 83.06 99 ALA A O 1
ATOM 770 N N . VAL A 1 100 ? 27.843 23.626 -15.568 1.00 86.62 100 VAL A N 1
ATOM 771 C CA . VAL A 1 100 ? 28.722 24.625 -14.937 1.00 86.62 100 VAL A CA 1
ATOM 772 C C . VAL A 1 100 ? 28.367 26.042 -15.389 1.00 86.62 100 VAL A C 1
ATOM 774 O O . VAL A 1 100 ? 28.323 26.944 -14.557 1.00 86.62 100 VAL A O 1
ATOM 777 N N . LEU A 1 101 ? 28.055 26.249 -16.672 1.00 88.44 101 LEU A N 1
ATOM 778 C CA . LEU A 1 101 ? 27.630 27.554 -17.182 1.00 88.44 101 LEU A CA 1
ATOM 779 C C . LEU A 1 101 ? 26.299 28.013 -16.576 1.00 88.44 101 LEU A C 1
ATOM 781 O O . LEU A 1 101 ? 26.196 29.166 -16.168 1.00 88.44 101 LEU A O 1
ATOM 785 N N . VAL A 1 102 ? 25.302 27.131 -16.464 1.00 90.62 102 VAL A N 1
ATOM 786 C CA . VAL A 1 102 ? 24.011 27.471 -15.837 1.00 90.62 102 VAL A CA 1
ATOM 787 C C . VAL A 1 102 ? 24.200 27.859 -14.370 1.00 90.62 102 VAL A C 1
ATOM 789 O O . VAL A 1 102 ? 23.653 28.869 -13.930 1.00 90.62 102 VAL A O 1
ATOM 792 N N . VAL A 1 103 ? 25.020 27.109 -13.626 1.00 89.00 103 VAL A N 1
ATOM 793 C CA . VAL A 1 103 ? 25.339 27.431 -12.227 1.00 89.00 103 VAL A CA 1
ATOM 794 C C . VAL A 1 103 ? 26.092 28.759 -12.127 1.00 89.00 103 VAL A C 1
ATOM 796 O O . VAL A 1 103 ? 25.739 29.590 -11.296 1.00 89.00 103 VAL A O 1
ATOM 799 N N . ALA A 1 104 ? 27.077 29.006 -12.994 1.00 86.69 104 ALA A N 1
ATOM 800 C CA . ALA A 1 104 ? 27.836 30.255 -13.001 1.00 86.69 104 ALA A CA 1
ATOM 801 C C . ALA A 1 104 ? 26.950 31.475 -13.305 1.00 86.69 104 ALA A C 1
ATOM 803 O O . ALA A 1 104 ? 27.058 32.494 -12.626 1.00 86.69 104 ALA A O 1
ATOM 804 N N . ILE A 1 105 ? 26.033 31.361 -14.273 1.00 90.50 105 ILE A N 1
ATOM 805 C CA . ILE A 1 105 ? 25.054 32.411 -14.596 1.00 90.50 105 ILE A CA 1
ATOM 806 C C . ILE A 1 105 ? 24.102 32.637 -13.414 1.00 90.50 105 ILE A C 1
ATOM 808 O O . ILE A 1 105 ? 23.825 33.782 -13.055 1.00 90.50 105 ILE A O 1
ATOM 812 N N . GLY A 1 106 ? 23.633 31.562 -12.774 1.00 85.81 106 GLY A N 1
ATOM 813 C CA . GLY A 1 106 ? 22.798 31.638 -11.575 1.00 85.81 106 GLY A CA 1
ATOM 814 C C . GLY A 1 106 ? 23.485 32.376 -10.424 1.00 85.81 106 GLY A C 1
ATOM 815 O O . GLY A 1 106 ? 22.916 33.306 -9.864 1.00 85.81 106 GLY A O 1
ATOM 816 N N . VAL A 1 107 ? 24.737 32.028 -10.117 1.00 86.62 107 VAL A N 1
ATOM 817 C CA . VAL A 1 107 ? 25.521 32.687 -9.058 1.00 86.62 107 VAL A CA 1
ATOM 818 C C . VAL A 1 107 ? 25.796 34.154 -9.393 1.00 86.62 107 VAL A C 1
ATOM 820 O O . VAL A 1 107 ? 25.637 35.017 -8.533 1.00 86.62 107 VAL A O 1
ATOM 823 N N . TYR A 1 108 ? 26.162 34.456 -10.641 1.00 89.50 108 TYR A N 1
ATOM 824 C CA . TYR A 1 108 ? 26.453 35.826 -11.065 1.00 89.50 108 TYR A CA 1
ATOM 825 C C . TYR A 1 108 ? 25.210 36.726 -11.006 1.00 89.50 108 TYR A C 1
ATOM 827 O O . TYR A 1 108 ? 25.266 37.837 -10.484 1.00 89.50 108 TYR A O 1
ATOM 835 N N . SER A 1 109 ? 24.068 36.227 -11.486 1.00 81.75 109 SER A N 1
ATOM 836 C CA . SER A 1 109 ? 22.797 36.961 -11.447 1.00 81.75 109 SER A CA 1
ATOM 837 C C . SER A 1 109 ? 22.251 37.126 -10.027 1.00 81.75 109 SER A C 1
ATOM 839 O O . SER A 1 109 ? 21.758 38.200 -9.696 1.00 81.75 109 SER A O 1
ATOM 841 N N . ALA A 1 110 ? 22.392 36.117 -9.163 1.00 75.94 110 ALA A N 1
ATOM 842 C CA . ALA A 1 110 ? 22.009 36.217 -7.756 1.00 75.94 110 ALA A CA 1
ATOM 843 C C . ALA A 1 110 ? 22.874 37.235 -6.995 1.00 75.94 110 ALA A C 1
ATOM 845 O O . ALA A 1 110 ? 22.338 38.025 -6.219 1.00 75.94 110 ALA A O 1
ATOM 846 N N . GLY A 1 111 ? 24.187 37.261 -7.248 1.00 79.00 111 GLY A N 1
ATOM 847 C CA . GLY A 1 111 ? 25.083 38.278 -6.694 1.00 79.00 111 GLY A CA 1
ATOM 848 C C . GLY A 1 111 ? 24.686 39.688 -7.129 1.00 79.00 111 GLY A C 1
ATOM 849 O O . GLY A 1 111 ? 24.528 40.561 -6.285 1.00 79.00 111 GLY A O 1
ATOM 850 N N . PHE A 1 112 ? 24.423 39.882 -8.425 1.00 76.56 112 PHE A N 1
ATOM 851 C CA . PHE A 1 112 ? 23.974 41.166 -8.976 1.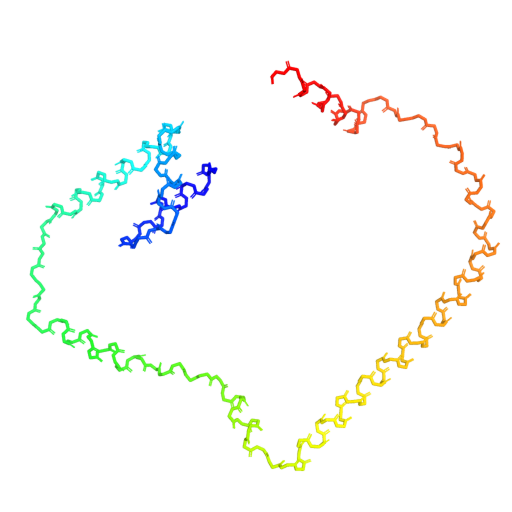00 76.56 112 PHE A CA 1
ATOM 852 C C . PHE A 1 112 ? 22.633 41.638 -8.388 1.00 76.56 112 PHE A C 1
ATOM 854 O O . PHE A 1 112 ? 22.481 42.803 -8.030 1.00 76.56 112 PHE A O 1
ATOM 861 N N . LEU A 1 113 ? 21.665 40.728 -8.242 1.00 75.44 113 LEU A N 1
ATOM 862 C CA . LEU A 1 113 ? 20.375 41.036 -7.622 1.00 75.44 113 LEU A CA 1
ATOM 863 C C . LEU A 1 113 ? 20.533 41.383 -6.139 1.00 75.44 113 LEU A C 1
ATOM 865 O O . LEU A 1 113 ? 19.919 42.336 -5.671 1.00 75.44 113 LEU A O 1
ATOM 869 N N . THR A 1 114 ? 21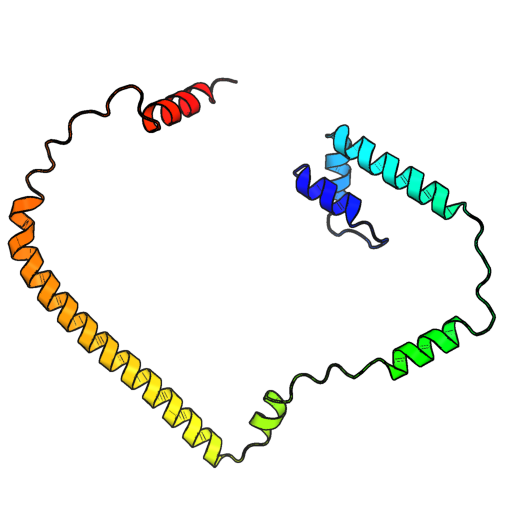.380 40.659 -5.409 1.00 76.06 114 THR A N 1
ATOM 870 C CA . THR A 1 114 ? 21.617 40.919 -3.982 1.00 76.06 114 THR A CA 1
ATOM 871 C C . THR A 1 114 ? 22.284 42.276 -3.764 1.00 76.06 114 THR A C 1
ATOM 873 O O . THR A 1 114 ? 21.865 42.997 -2.869 1.00 76.06 114 THR A O 1
ATOM 876 N N . ASP A 1 115 ? 23.235 42.667 -4.615 1.00 75.06 115 ASP A N 1
ATOM 877 C CA . ASP A 1 115 ? 23.881 43.987 -4.552 1.00 75.06 115 ASP A CA 1
ATOM 878 C C . ASP A 1 115 ? 22.865 45.120 -4.783 1.00 75.06 115 ASP A C 1
ATOM 880 O O . ASP A 1 115 ? 22.818 46.086 -4.028 1.00 75.06 115 ASP A O 1
ATOM 884 N N . SER A 1 116 ? 21.957 44.955 -5.756 1.00 70.31 116 SER A N 1
ATOM 885 C CA . SER A 1 116 ? 20.887 45.932 -6.017 1.00 70.31 116 SER A CA 1
ATOM 886 C C . SER A 1 116 ? 19.850 46.026 -4.889 1.00 70.31 116 SER A C 1
ATOM 888 O O . SER A 1 116 ? 19.314 47.102 -4.613 1.00 70.31 116 SER A O 1
ATOM 890 N N . LEU A 1 117 ? 19.573 44.908 -4.210 1.00 71.75 117 LEU A N 1
ATOM 891 C CA . LEU A 1 117 ? 18.690 44.874 -3.044 1.00 71.75 117 LEU A CA 1
ATOM 892 C C . LEU A 1 117 ? 19.372 45.468 -1.808 1.00 71.75 117 LEU A C 1
ATOM 894 O O . LEU A 1 117 ? 18.707 46.110 -1.006 1.00 71.75 117 LEU A O 1
ATOM 898 N N . GLN A 1 118 ? 20.685 45.290 -1.662 1.00 72.06 118 GLN A N 1
ATOM 899 C CA . GLN A 1 118 ? 21.471 45.888 -0.587 1.00 72.06 118 GLN A CA 1
ATOM 900 C C . GLN A 1 118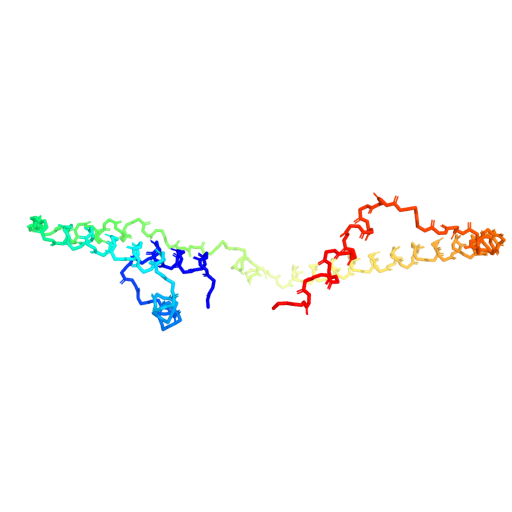 ? 21.537 47.413 -0.739 1.00 72.06 118 GLN A C 1
ATOM 902 O O . GLN A 1 118 ? 21.364 48.116 0.249 1.00 72.06 118 GLN A O 1
ATOM 907 N N . ASP A 1 119 ? 21.733 47.919 -1.960 1.00 66.12 119 ASP A N 1
ATOM 908 C CA . ASP A 1 119 ? 21.790 49.358 -2.259 1.00 66.12 119 ASP A CA 1
ATOM 909 C C . ASP A 1 119 ? 20.435 50.035 -1.981 1.00 66.12 119 ASP A C 1
ATOM 911 O O . ASP A 1 119 ? 20.348 51.016 -1.243 1.00 66.12 119 ASP A O 1
ATOM 915 N N . SER A 1 120 ? 19.344 49.408 -2.437 1.00 61.25 120 SER A N 1
ATOM 916 C CA . SER A 1 120 ? 17.979 49.874 -2.153 1.00 61.25 120 SER A CA 1
ATOM 917 C C . SER A 1 120 ? 17.564 49.717 -0.682 1.00 61.25 120 SER A C 1
ATOM 919 O O . SER A 1 120 ? 16.842 50.566 -0.159 1.00 61.25 120 SER A O 1
ATOM 921 N N . ALA A 1 121 ? 18.046 48.687 0.022 1.00 60.94 121 ALA A N 1
ATOM 922 C CA . ALA A 1 121 ? 17.847 48.538 1.464 1.00 60.94 121 ALA A CA 1
ATOM 923 C C . ALA A 1 121 ? 18.645 49.572 2.274 1.00 60.94 121 ALA A C 1
ATOM 925 O O . ALA A 1 121 ? 18.174 50.005 3.322 1.00 60.94 121 ALA A O 1
ATOM 926 N N . ASN A 1 122 ? 19.821 49.991 1.801 1.00 59.09 122 ASN A N 1
ATOM 927 C CA . ASN A 1 122 ? 20.637 51.011 2.457 1.00 59.09 122 ASN A CA 1
ATOM 928 C C . ASN A 1 122 ? 20.022 52.415 2.278 1.00 59.09 122 ASN A C 1
ATOM 930 O O . ASN A 1 122 ? 19.961 53.174 3.241 1.00 59.09 122 ASN A O 1
ATOM 934 N N . GLU A 1 123 ? 19.455 52.717 1.100 1.00 55.72 123 GLU A N 1
ATOM 935 C CA . GLU A 1 123 ? 18.653 53.933 0.859 1.00 55.72 123 GLU A CA 1
ATOM 936 C C . GLU A 1 123 ? 17.359 53.966 1.700 1.00 55.72 123 GLU A C 1
ATOM 938 O O . GLU A 1 123 ? 16.986 55.006 2.245 1.00 55.72 123 GLU A O 1
ATOM 943 N N . GLN A 1 124 ? 16.672 52.828 1.858 1.00 55.06 124 GLN A N 1
ATOM 944 C CA . GLN A 1 124 ? 15.466 52.733 2.692 1.00 55.06 124 GLN A CA 1
ATOM 945 C C . GLN A 1 124 ? 15.764 52.712 4.193 1.00 55.06 124 GLN A C 1
ATOM 947 O O . GLN A 1 124 ? 14.934 53.175 4.971 1.00 55.06 124 GLN A O 1
ATOM 952 N N . ALA A 1 125 ? 16.926 52.216 4.623 1.00 55.47 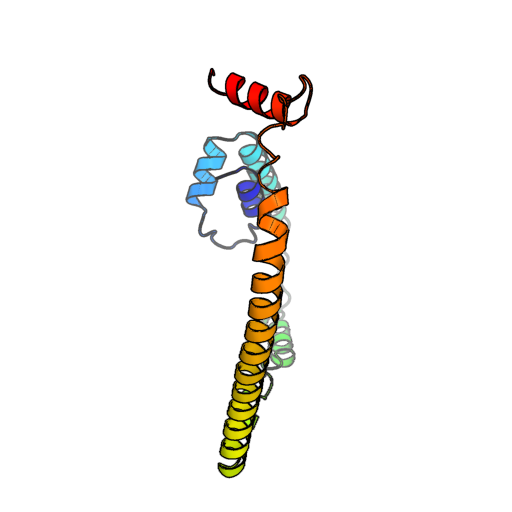125 ALA A N 1
ATOM 953 C CA . ALA A 1 125 ? 17.330 52.261 6.024 1.00 55.47 125 ALA A CA 1
ATOM 954 C C . ALA A 1 125 ? 17.507 53.710 6.507 1.00 55.47 125 ALA A C 1
ATOM 956 O O . ALA A 1 125 ? 17.138 54.021 7.635 1.00 55.47 125 ALA A O 1
ATOM 957 N N . GLU A 1 126 ? 17.974 54.629 5.660 1.00 51.03 126 GLU A N 1
ATOM 958 C CA . GLU A 1 126 ? 18.115 56.038 6.050 1.00 51.03 126 GLU A CA 1
ATOM 959 C C . GLU A 1 126 ? 16.758 56.775 6.113 1.00 51.03 126 GLU A C 1
ATOM 961 O O . GLU A 1 126 ? 16.562 57.641 6.966 1.00 51.03 126 GLU A O 1
ATOM 966 N N . ALA A 1 127 ? 15.777 56.376 5.291 1.00 52.56 127 ALA A N 1
ATOM 967 C CA . ALA A 1 127 ? 14.418 56.934 5.307 1.00 52.56 127 ALA A CA 1
ATOM 968 C C . ALA A 1 127 ? 13.476 56.274 6.342 1.00 52.56 127 ALA A C 1
ATOM 970 O O . ALA A 1 127 ? 12.597 56.935 6.892 1.00 52.56 127 ALA A O 1
ATOM 971 N N . GLY A 1 128 ? 13.659 54.984 6.634 1.00 50.28 128 GLY A N 1
ATOM 972 C CA . GLY A 1 128 ? 12.786 54.191 7.506 1.00 50.28 128 GLY A CA 1
ATOM 973 C C . GLY A 1 128 ? 13.052 54.367 9.002 1.00 50.28 128 GLY A C 1
ATOM 974 O O . GLY A 1 128 ? 12.173 54.093 9.815 1.00 50.28 128 GLY A O 1
ATOM 975 N N . TYR A 1 129 ? 14.222 54.879 9.400 1.00 47.75 129 TYR A N 1
ATOM 976 C CA . TYR A 1 129 ? 14.548 55.076 10.820 1.00 47.75 129 TYR A CA 1
ATOM 977 C C . TYR A 1 129 ? 13.701 56.159 11.516 1.00 47.75 129 TYR A C 1
ATOM 979 O O . TYR A 1 129 ? 13.620 56.155 12.744 1.00 47.75 129 TYR A O 1
ATOM 987 N N . ILE A 1 130 ? 13.027 57.046 10.771 1.00 49.84 130 ILE A N 1
ATOM 988 C CA . ILE A 1 130 ? 12.122 58.056 11.352 1.00 49.84 130 ILE A CA 1
ATOM 989 C C . ILE A 1 130 ? 10.681 57.529 11.521 1.00 49.84 130 ILE A C 1
ATOM 991 O O . ILE A 1 130 ? 9.938 58.074 12.331 1.00 49.84 130 ILE A O 1
ATOM 995 N N . GLU A 1 131 ? 10.291 56.427 10.869 1.00 48.28 131 GLU A N 1
ATOM 996 C CA . GLU A 1 131 ? 8.905 55.919 10.923 1.00 48.28 131 GLU A CA 1
ATOM 997 C C . GLU A 1 131 ? 8.694 54.787 11.951 1.00 48.28 131 GLU A C 1
ATOM 999 O O . GLU A 1 131 ? 7.606 54.644 12.507 1.00 48.28 131 GLU A O 1
ATOM 1004 N N . ILE A 1 132 ? 9.735 54.023 12.307 1.00 48.09 132 ILE A N 1
ATOM 1005 C CA . ILE A 1 132 ? 9.620 52.923 13.294 1.00 48.09 132 ILE A CA 1
ATOM 1006 C C . ILE A 1 132 ? 9.742 53.432 14.747 1.00 48.09 132 ILE A C 1
ATOM 1008 O O . ILE A 1 132 ? 9.365 52.737 15.688 1.00 48.09 132 ILE A O 1
ATOM 1012 N N . ALA A 1 133 ? 10.199 54.672 14.955 1.00 49.84 133 ALA A N 1
ATOM 1013 C CA . ALA A 1 133 ? 10.257 55.301 16.279 1.00 49.84 133 ALA A CA 1
ATOM 1014 C C . ALA A 1 133 ? 8.885 55.802 16.796 1.00 49.84 133 ALA A C 1
ATOM 1016 O O . ALA A 1 133 ? 8.825 56.402 17.866 1.00 49.84 133 ALA A O 1
ATOM 1017 N N . SER A 1 134 ? 7.782 55.563 16.070 1.00 51.19 134 SER A N 1
ATOM 1018 C CA . SER A 1 134 ? 6.414 55.953 16.469 1.00 51.19 134 SER A CA 1
ATOM 1019 C C . SER A 1 134 ? 5.453 54.779 16.715 1.00 51.19 134 SER A C 1
ATOM 1021 O O . SER A 1 134 ? 4.254 54.992 16.853 1.00 51.19 134 SER A O 1
ATOM 1023 N N . LEU A 1 135 ? 5.949 53.542 16.832 1.00 42.00 135 LEU A N 1
ATOM 1024 C CA . LEU A 1 135 ? 5.129 52.369 17.188 1.00 42.00 135 LEU A CA 1
ATOM 1025 C C . LEU A 1 135 ? 5.067 52.072 18.699 1.00 42.00 135 LEU A C 1
ATOM 1027 O O . LEU A 1 135 ? 4.624 50.996 19.095 1.00 42.00 135 LEU A O 1
ATOM 1031 N N . GLU A 1 136 ? 5.452 53.022 19.555 1.00 50.66 136 GLU A N 1
ATOM 1032 C CA . GLU A 1 136 ? 5.196 52.935 21.004 1.00 50.66 136 GLU A CA 1
ATOM 1033 C C . GLU A 1 136 ? 3.736 53.291 21.369 1.00 50.66 136 GLU A C 1
ATOM 1035 O O . GLU A 1 136 ? 3.349 53.239 22.532 1.00 50.66 136 GLU A O 1
ATOM 1040 N N . GLU A 1 137 ? 2.899 53.577 20.363 1.00 52.81 137 GLU A N 1
ATOM 1041 C CA . GLU A 1 137 ? 1.473 53.890 20.499 1.00 52.81 137 GLU A CA 1
ATOM 1042 C C . GLU A 1 137 ? 0.600 52.903 19.697 1.00 52.81 137 GLU A C 1
ATOM 1044 O O . GL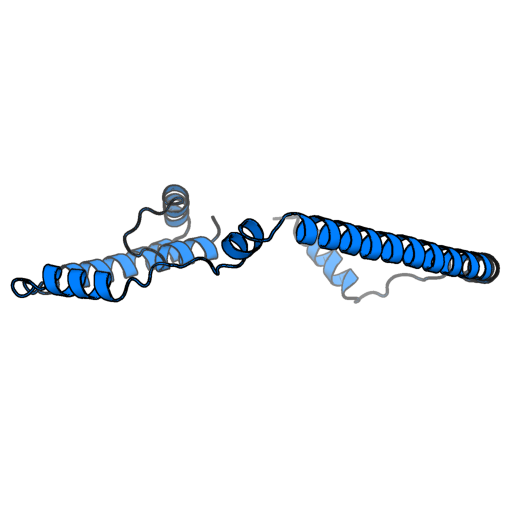U A 1 137 ? -0.165 53.277 18.813 1.00 52.81 137 GLU A O 1
ATOM 1049 N N . ILE A 1 138 ? 0.719 51.601 19.987 1.00 42.59 138 ILE A N 1
ATOM 1050 C CA . ILE A 1 138 ? -0.393 50.664 19.760 1.00 42.59 138 ILE A CA 1
ATOM 1051 C C . ILE A 1 138 ? -1.005 50.345 21.121 1.00 42.59 138 ILE A C 1
ATOM 1053 O O . ILE A 1 138 ? -0.532 49.491 21.872 1.00 42.59 138 ILE A O 1
ATOM 1057 N N . GLU A 1 139 ? -2.067 51.087 21.415 1.00 49.44 139 GLU A N 1
ATOM 1058 C CA . GLU A 1 139 ? -3.015 50.853 22.494 1.00 49.44 139 GLU A CA 1
ATOM 1059 C C . GLU A 1 139 ? -3.506 49.397 22.560 1.00 49.44 139 GLU A C 1
ATOM 1061 O O . GLU A 1 139 ? -3.751 48.724 21.559 1.00 49.44 139 GLU A O 1
ATOM 1066 N N . THR A 1 140 ? -3.673 48.963 23.807 1.00 52.25 140 THR A N 1
ATOM 1067 C CA . THR A 1 140 ? -4.488 47.864 24.341 1.00 52.25 140 THR A CA 1
ATOM 1068 C C . THR A 1 140 ? -5.395 47.102 23.362 1.00 52.25 140 THR A C 1
ATOM 1070 O O . THR A 1 140 ? -6.261 47.677 22.703 1.00 52.25 140 THR A O 1
ATOM 1073 N N . VAL A 1 141 ? -5.288 45.766 23.388 1.00 55.62 141 VAL A N 1
ATOM 1074 C CA . VAL A 1 141 ? -6.203 44.835 22.705 1.00 55.62 141 VAL A CA 1
ATOM 1075 C C . VAL A 1 141 ? -7.656 45.120 23.128 1.00 55.62 141 VAL A C 1
ATOM 1077 O O . VAL A 1 141 ? -7.951 45.059 24.324 1.00 55.62 141 VAL A O 1
ATOM 1080 N N . PRO A 1 142 ? -8.579 45.412 22.192 1.00 53.81 142 PRO A N 1
ATOM 1081 C CA . PRO A 1 142 ? -9.976 45.643 22.534 1.00 53.81 142 PRO A CA 1
ATOM 1082 C C . PRO A 1 142 ? -10.637 44.344 23.042 1.00 53.81 142 PRO A C 1
ATOM 1084 O O . PRO A 1 142 ? -10.448 43.284 22.428 1.00 53.81 142 PRO A O 1
ATOM 1087 N N . PRO A 1 143 ? -11.428 44.403 24.133 1.00 53.81 143 PRO A N 1
ATOM 1088 C CA . PRO A 1 143 ? -12.124 43.236 24.670 1.00 53.81 143 PRO A CA 1
ATOM 1089 C C . PRO A 1 143 ? -13.140 42.691 23.654 1.00 53.81 143 PRO A C 1
ATOM 1091 O O . PRO A 1 143 ? -13.856 43.457 23.007 1.00 53.81 143 PRO A O 1
ATOM 1094 N N . GLY A 1 144 ? -13.195 41.362 23.505 1.00 55.22 144 GLY A N 1
ATOM 1095 C CA . GLY A 1 144 ? -14.057 40.683 22.524 1.00 55.22 144 GLY A CA 1
ATOM 1096 C C . GLY A 1 144 ? -13.403 40.354 21.172 1.00 55.22 144 GLY A C 1
ATOM 1097 O O . GLY A 1 144 ? -14.088 39.885 20.262 1.00 55.22 144 GLY A O 1
ATOM 1098 N N . SER A 1 145 ? -12.090 40.564 21.020 1.00 62.34 145 SER A N 1
ATOM 1099 C CA . SER A 1 145 ? -11.326 40.070 19.865 1.00 62.34 145 SER A CA 1
ATOM 1100 C C . SER A 1 145 ? -11.145 38.546 19.917 1.00 62.34 145 SER A C 1
ATOM 1102 O O . SER A 1 145 ? -11.060 37.946 20.985 1.00 62.34 145 SER A O 1
ATOM 1104 N N . LEU A 1 146 ? -11.015 37.898 18.755 1.00 58.09 146 LEU A N 1
ATOM 1105 C CA . LEU A 1 146 ? -10.766 36.452 18.650 1.00 58.09 146 LEU A CA 1
ATOM 1106 C C . LEU A 1 146 ? -9.527 35.996 19.443 1.00 58.09 146 LEU A C 1
ATOM 1108 O O . LEU A 1 146 ? -9.490 34.864 19.918 1.00 58.09 146 LEU A O 1
ATOM 1112 N N . GLY A 1 147 ? -8.536 36.879 19.619 1.00 66.50 147 GLY A N 1
ATOM 1113 C CA . GLY A 1 147 ? -7.368 36.617 20.466 1.00 66.50 147 GLY A CA 1
ATOM 1114 C C . GLY A 1 147 ? -7.702 36.512 21.960 1.00 66.50 147 GLY A C 1
ATOM 1115 O O . GLY A 1 147 ? -7.134 35.672 22.648 1.00 66.50 147 GLY A O 1
ATOM 1116 N N . ASP A 1 148 ? -8.668 37.292 22.441 1.00 68.00 148 ASP A N 1
ATOM 1117 C CA . ASP A 1 148 ? -9.159 37.282 23.828 1.00 68.00 148 ASP A CA 1
ATOM 1118 C C . ASP A 1 148 ? -9.957 35.995 24.123 1.00 68.00 148 ASP A C 1
ATOM 1120 O O . ASP A 1 148 ? -9.765 35.312 25.133 1.00 68.00 148 ASP A O 1
ATOM 1124 N N . VAL A 1 149 ? -10.773 35.566 23.154 1.00 68.50 149 VAL A N 1
ATOM 1125 C CA . VAL A 1 149 ? -11.476 34.271 23.202 1.00 68.50 149 VAL A CA 1
ATOM 1126 C C . VAL A 1 149 ? -10.486 33.100 23.182 1.00 68.50 149 VAL A C 1
ATOM 1128 O O . VAL A 1 149 ? -10.663 32.119 23.901 1.00 68.50 149 VAL A O 1
ATOM 1131 N N . TYR A 1 150 ? -9.415 33.194 22.392 1.00 68.44 150 TYR A N 1
ATOM 1132 C CA . TYR A 1 150 ? -8.400 32.143 22.336 1.00 68.44 150 TYR A CA 1
ATOM 1133 C C . TYR A 1 150 ? -7.628 32.006 23.657 1.00 68.44 150 TYR A C 1
ATOM 1135 O O . TYR A 1 150 ? -7.346 30.890 24.097 1.00 68.44 150 TYR A O 1
ATOM 1143 N N . LEU A 1 15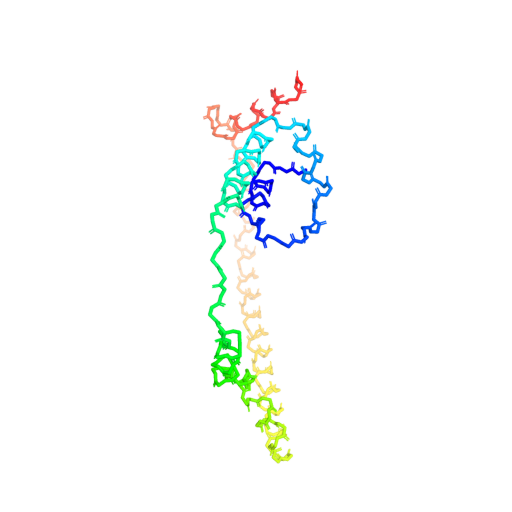1 ? -7.314 33.126 24.312 1.00 75.50 151 LEU A N 1
ATOM 1144 C CA . LEU A 1 151 ? -6.618 33.122 25.599 1.00 75.50 151 LEU A CA 1
ATOM 1145 C C . LEU A 1 151 ? -7.506 32.586 26.729 1.00 75.50 151 LEU A C 1
ATOM 1147 O O . LEU A 1 151 ? -7.066 31.707 27.468 1.00 75.50 151 LEU A O 1
ATOM 1151 N N . SER A 1 152 ? -8.769 33.009 26.799 1.00 70.31 152 SER A N 1
ATOM 1152 C CA . SER A 1 152 ? -9.713 32.531 27.824 1.00 70.31 152 SER A CA 1
ATOM 1153 C C . SER A 1 152 ? -10.061 31.041 27.695 1.00 70.31 152 SER A C 1
ATOM 1155 O O . SER A 1 152 ? -10.221 30.351 28.703 1.00 70.31 152 SER A O 1
ATOM 1157 N N . VAL A 1 153 ? -10.117 30.493 26.475 1.00 73.00 153 VAL A N 1
ATOM 1158 C CA . VAL A 1 153 ? -10.287 29.042 26.260 1.00 73.00 153 VAL A CA 1
ATOM 1159 C C . VAL A 1 153 ? -9.052 28.258 26.705 1.00 73.00 153 VAL A C 1
ATOM 1161 O O . VAL A 1 153 ? -9.185 27.166 27.258 1.00 73.00 153 VAL A O 1
ATOM 1164 N N . LYS A 1 154 ? -7.848 28.801 26.491 1.00 72.50 154 LYS A N 1
ATOM 1165 C CA . LYS A 1 154 ? -6.603 28.144 26.903 1.00 72.50 154 LYS A CA 1
ATOM 1166 C C . LYS A 1 154 ? -6.434 28.130 28.423 1.00 72.50 154 LYS A C 1
ATOM 1168 O O . LYS A 1 154 ? -5.937 27.147 28.960 1.00 72.50 154 LYS A O 1
ATOM 1173 N N . GLU A 1 155 ? -6.842 29.196 29.102 1.00 69.19 155 GLU A N 1
ATOM 1174 C CA . GLU A 1 155 ? -6.727 29.308 30.558 1.00 69.19 155 GLU A CA 1
ATOM 1175 C C . GLU A 1 155 ? -7.715 28.375 31.281 1.00 69.19 155 GLU A C 1
ATOM 1177 O O . GLU A 1 155 ? -7.318 27.647 32.187 1.00 69.19 155 GLU A O 1
ATOM 1182 N N . ASN A 1 156 ? -8.952 28.262 30.785 1.00 60.72 156 ASN A N 1
ATOM 1183 C CA . ASN A 1 156 ? -9.968 27.360 31.347 1.00 60.72 156 ASN A CA 1
ATOM 1184 C C . ASN A 1 156 ? -9.745 25.867 31.022 1.00 60.72 156 ASN A C 1
ATOM 1186 O O . ASN A 1 156 ? -10.388 25.002 31.614 1.00 60.72 156 ASN A O 1
ATOM 1190 N N . GLY A 1 157 ? -8.865 25.542 30.069 1.00 53.25 157 GLY A N 1
ATOM 1191 C CA . GLY A 1 157 ? -8.557 24.162 29.672 1.00 53.25 157 GLY A CA 1
ATOM 1192 C C . GLY A 1 157 ? -7.570 23.431 30.589 1.00 53.25 157 GLY A C 1
ATOM 1193 O O . GLY A 1 157 ? -7.327 22.248 30.374 1.00 53.25 157 GLY A O 1
ATOM 1194 N N . ASN A 1 158 ? -7.003 24.114 31.590 1.00 54.25 158 ASN A N 1
ATOM 1195 C CA . ASN A 1 158 ? -5.991 23.566 32.500 1.00 54.25 158 ASN A CA 1
ATOM 1196 C C . ASN A 1 158 ? -6.531 23.184 33.896 1.00 54.25 158 ASN A C 1
ATOM 1198 O O . ASN A 1 158 ? -5.731 22.881 34.779 1.00 54.25 158 ASN A O 1
ATOM 1202 N N . GLU A 1 159 ? -7.854 23.174 34.108 1.00 55.91 159 GLU A N 1
ATOM 1203 C CA . GLU A 1 159 ? -8.467 22.847 35.412 1.00 55.91 159 GLU A CA 1
ATOM 1204 C C . GLU A 1 159 ? -9.324 21.561 35.450 1.00 55.91 159 GLU A C 1
ATOM 1206 O O . GLU A 1 159 ? -10.118 21.405 36.377 1.00 55.91 159 GLU A O 1
ATOM 1211 N N . GLN A 1 160 ? -9.174 20.604 34.521 1.00 45.19 160 GLN A N 1
ATOM 1212 C CA . GLN A 1 160 ? -9.818 19.277 34.652 1.00 45.19 160 GLN A CA 1
ATOM 1213 C C . GLN A 1 160 ? -8.912 18.109 34.270 1.00 45.19 160 GLN A C 1
ATOM 1215 O O . GLN A 1 160 ? -8.364 18.128 33.146 1.00 45.19 160 GLN A O 1
#